Protein AF-A0A7J4HW32-F1 (afdb_monomer_lite)

Sequence (177 aa):
MDRKGGFILWFILLTVLVGITSFLYILEKDETLQMVLLVILIILGLFGSIVLWFEYMYAPSIIRRDLKVINKLLLKESPSSLQAQYLHIYDHYLKLSEKQKANFYGRIAKVREQLEEQMKAEKNLQELLNNASKGNLAVLQREYETASALLQKLPAKVKEMYAAPVAQLRDALEKGT

Foldseek 3Di:
DPPVVVVVVVVVVLVVVLVVLVVCLVVDPDPVVVVVSVVVNVVSVVVVVVVVVCLAVCLLVVLVVLLVVLVVCLQADALVVCPVSLVVSVVSLVSHPPVSNVVCVVSSVVSVVSSVLQVVLLVLLVVLLVCLVPDALVSLVVSLVSNVVSLVSHHPVSVVVCVVSSVVSVVCNVVND

Secondary structure (DSSP, 8-state):
--HHHHHHHHHHHHHHHHHHHHHHHHH---HHHHHHHHHHHHHHHHHHHHHHHHHHHHHHHHHHHHHHHHHHHTTTS-HHHHHHHHHHHHHHHHTS-HHHHHHHHHHHHHHHHHHHHHHHHHHHHHHHHHHGGGS-HHHHHHHHHHHHHHHHHS-HHHHHHHHHHHHHHHHHHHHT-

pLDDT: mean 89.59, std 8.6, range [42.0, 96.56]

Radius of gyration: 28.17 Å; chains: 1; bounding box: 61×24×83 Å

Structure (mmCIF, N/CA/C/O backbone):
data_AF-A0A7J4HW32-F1
#
_entry.id   AF-A0A7J4HW32-F1
#
loop_
_atom_site.group_PDB
_atom_site.id
_atom_site.type_symbol
_atom_site.label_atom_id
_atom_site.label_alt_id
_atom_site.label_comp_id
_atom_site.label_asym_id
_atom_site.label_entity_id
_atom_site.label_seq_id
_atom_site.pdbx_PDB_ins_code
_atom_site.Cartn_x
_atom_site.Cartn_y
_atom_site.Cartn_z
_atom_site.occupancy
_atom_site.B_iso_or_equiv
_atom_site.auth_seq_id
_atom_site.auth_comp_id
_atom_site.auth_asym_id
_atom_site.auth_atom_id
_atom_site.pdbx_PDB_model_num
ATOM 1 N N . MET A 1 1 ? 15.151 -13.893 -3.773 1.00 42.00 1 MET A N 1
ATOM 2 C CA . MET A 1 1 ? 15.964 -12.978 -4.603 1.00 42.00 1 MET A CA 1
ATOM 3 C C . MET A 1 1 ? 15.106 -11.787 -4.966 1.00 42.00 1 MET A C 1
ATOM 5 O O . MET A 1 1 ? 14.121 -11.962 -5.676 1.00 42.00 1 MET A O 1
ATOM 9 N N . ASP A 1 2 ? 15.432 -10.609 -4.441 1.00 47.03 2 ASP A N 1
ATOM 10 C CA . ASP A 1 2 ? 14.740 -9.377 -4.809 1.00 47.03 2 ASP A CA 1
ATOM 11 C C . ASP A 1 2 ? 14.871 -9.143 -6.313 1.00 47.03 2 ASP A C 1
ATOM 13 O O . ASP A 1 2 ? 15.964 -8.895 -6.827 1.00 47.03 2 ASP A O 1
ATOM 17 N N . ARG A 1 3 ? 13.744 -9.211 -7.034 1.00 56.34 3 ARG A N 1
ATOM 18 C CA . ARG A 1 3 ? 13.690 -8.966 -8.487 1.00 56.34 3 ARG A CA 1
ATOM 19 C C . ARG A 1 3 ? 14.309 -7.614 -8.873 1.00 56.34 3 ARG A C 1
ATOM 21 O O . ARG A 1 3 ? 14.833 -7.485 -9.973 1.00 56.34 3 ARG A O 1
ATOM 28 N N . LYS A 1 4 ? 14.307 -6.641 -7.951 1.00 57.97 4 LYS A N 1
ATOM 29 C CA . LYS A 1 4 ? 14.926 -5.316 -8.120 1.00 57.97 4 LYS A CA 1
ATOM 30 C C . LYS A 1 4 ? 16.451 -5.393 -8.282 1.00 57.97 4 LYS A C 1
ATOM 32 O O . LYS A 1 4 ? 16.990 -4.745 -9.172 1.00 57.97 4 LYS A O 1
ATOM 37 N N . GLY A 1 5 ? 17.134 -6.209 -7.473 1.00 67.44 5 GLY A N 1
ATOM 38 C CA . GLY A 1 5 ? 18.590 -6.375 -7.564 1.00 67.44 5 GLY A CA 1
ATOM 39 C C . GLY A 1 5 ? 19.010 -7.045 -8.871 1.00 67.44 5 GLY A C 1
ATOM 40 O O . GLY A 1 5 ? 19.965 -6.613 -9.507 1.00 67.44 5 GLY A O 1
ATOM 41 N N . GLY A 1 6 ? 18.236 -8.038 -9.322 1.00 80.31 6 GLY A N 1
ATOM 42 C CA . GLY A 1 6 ? 18.486 -8.727 -10.590 1.00 80.31 6 GLY A CA 1
ATOM 43 C C . GLY A 1 6 ? 18.365 -7.815 -11.814 1.00 80.31 6 GLY A C 1
ATOM 44 O O . GLY A 1 6 ? 19.219 -7.870 -12.693 1.00 80.31 6 GLY A O 1
ATOM 45 N N . PHE A 1 7 ? 17.351 -6.944 -11.857 1.00 77.44 7 PHE A N 1
ATOM 46 C CA . PHE A 1 7 ? 17.150 -6.024 -12.982 1.00 77.44 7 PHE A CA 1
ATOM 47 C C . PHE A 1 7 ? 18.266 -4.980 -13.097 1.00 77.44 7 PHE A C 1
ATOM 49 O O . PHE A 1 7 ? 18.787 -4.759 -14.186 1.00 77.44 7 PHE A O 1
ATOM 56 N N . ILE A 1 8 ? 18.666 -4.363 -11.979 1.00 79.38 8 ILE A N 1
ATOM 57 C CA . ILE A 1 8 ? 19.740 -3.356 -11.969 1.00 79.38 8 ILE A CA 1
ATOM 58 C C . ILE A 1 8 ? 21.054 -3.980 -12.446 1.00 79.38 8 ILE A C 1
ATOM 60 O O . ILE A 1 8 ? 21.739 -3.412 -13.291 1.00 79.38 8 ILE A O 1
ATOM 64 N N . LEU A 1 9 ? 21.381 -5.173 -11.947 1.00 86.06 9 LEU A N 1
ATOM 65 C CA . LEU A 1 9 ? 22.598 -5.889 -12.322 1.00 86.06 9 LEU A CA 1
ATOM 66 C C . LEU A 1 9 ? 22.578 -6.269 -13.811 1.00 86.06 9 LEU A C 1
ATOM 68 O O . LEU A 1 9 ? 23.571 -6.079 -14.510 1.00 86.06 9 LEU A O 1
ATOM 72 N N . TRP A 1 10 ? 21.424 -6.708 -14.322 1.00 87.31 10 TRP A N 1
ATOM 73 C CA . TRP A 1 10 ? 21.229 -6.977 -15.747 1.00 87.31 10 TRP A CA 1
ATOM 74 C C . TRP A 1 10 ? 21.379 -5.716 -16.612 1.00 87.31 10 TRP A C 1
ATOM 76 O O . TRP A 1 10 ? 22.050 -5.756 -17.640 1.00 87.31 10 TRP A O 1
ATOM 86 N N . PHE A 1 11 ? 20.822 -4.580 -16.183 1.00 85.88 11 PHE A N 1
ATOM 87 C CA . PHE A 1 11 ? 20.934 -3.307 -16.899 1.00 85.88 11 PHE A CA 1
ATOM 88 C C . PHE A 1 11 ? 22.379 -2.788 -16.941 1.00 85.88 11 PHE A C 1
ATOM 90 O O . PHE A 1 11 ? 22.844 -2.318 -17.982 1.00 85.88 11 PHE A O 1
ATOM 97 N N . ILE A 1 12 ? 23.117 -2.918 -15.832 1.00 90.88 12 ILE A N 1
ATOM 98 C CA . ILE A 1 12 ? 24.548 -2.591 -15.771 1.00 90.88 12 ILE A CA 1
ATOM 99 C C . ILE A 1 12 ? 25.327 -3.479 -16.745 1.00 90.88 12 ILE A C 1
ATOM 101 O O . ILE A 1 12 ? 26.101 -2.962 -17.547 1.00 90.88 12 ILE A O 1
ATOM 105 N N . LEU A 1 13 ? 25.086 -4.794 -16.726 1.00 91.94 13 LEU A N 1
ATOM 106 C CA . LEU A 1 13 ? 25.725 -5.735 -17.648 1.00 91.94 13 LEU A CA 1
ATOM 107 C C . LEU A 1 13 ? 25.434 -5.391 -19.112 1.00 91.94 13 LEU A C 1
ATOM 109 O O . LEU A 1 13 ? 26.363 -5.359 -19.913 1.00 91.94 13 LEU A O 1
ATOM 113 N N . LEU A 1 14 ? 24.181 -5.079 -19.454 1.00 92.00 14 LEU A N 1
ATOM 114 C CA . LEU A 1 14 ? 23.794 -4.661 -20.803 1.00 92.00 14 LEU A CA 1
ATOM 115 C C . LEU A 1 14 ? 24.545 -3.390 -21.229 1.00 92.00 14 LEU A C 1
ATOM 117 O O . LEU A 1 14 ? 25.077 -3.329 -22.333 1.00 92.00 14 LEU A O 1
ATOM 121 N N . THR A 1 15 ? 24.623 -2.393 -20.346 1.00 91.50 15 THR A N 1
ATOM 122 C CA . THR A 1 15 ? 25.298 -1.116 -20.626 1.00 91.50 15 THR A CA 1
ATOM 123 C C . THR A 1 15 ? 26.798 -1.316 -20.848 1.00 91.50 15 THR A C 1
ATOM 125 O O . THR A 1 15 ? 27.361 -0.778 -21.800 1.00 91.50 15 THR A O 1
ATOM 128 N N . VAL A 1 16 ? 27.443 -2.133 -20.009 1.00 95.25 16 VAL A N 1
ATOM 129 C CA . VAL A 1 16 ? 28.860 -2.497 -20.162 1.00 95.25 16 VAL A CA 1
ATOM 130 C C . VAL A 1 16 ? 29.084 -3.248 -21.471 1.00 95.25 16 VAL A C 1
ATOM 132 O O . VAL A 1 16 ? 30.014 -2.923 -22.203 1.00 95.25 16 VAL A O 1
ATOM 135 N N . LEU A 1 17 ? 28.214 -4.205 -21.798 1.00 93.81 17 LEU A N 1
ATOM 136 C CA . LEU A 1 17 ? 28.300 -4.979 -23.032 1.00 93.81 17 LEU A CA 1
ATOM 137 C C . LEU A 1 17 ? 28.210 -4.067 -24.263 1.00 93.81 17 LEU A C 1
ATOM 139 O O . LEU A 1 17 ? 29.075 -4.147 -25.128 1.00 93.81 17 LEU A O 1
ATOM 143 N N . VAL A 1 18 ? 27.230 -3.154 -24.294 1.00 93.75 18 VAL A N 1
ATOM 144 C CA . VAL A 1 18 ? 27.069 -2.153 -25.364 1.00 93.75 18 VAL A CA 1
ATOM 145 C C . VAL A 1 18 ? 28.308 -1.265 -25.479 1.00 93.75 18 VAL A C 1
ATOM 147 O O . VAL A 1 18 ? 28.772 -1.006 -26.594 1.00 93.75 18 VAL A O 1
ATOM 150 N N . GLY A 1 19 ? 28.876 -0.837 -24.347 1.00 94.19 19 GLY A N 1
ATOM 151 C CA . GLY A 1 19 ? 30.106 -0.048 -24.295 1.00 94.19 19 GLY A CA 1
ATOM 152 C C . GLY A 1 19 ? 31.304 -0.787 -24.892 1.00 94.19 19 GLY A C 1
ATOM 153 O O . GLY A 1 19 ? 31.998 -0.234 -25.742 1.00 94.19 19 GLY A O 1
ATOM 154 N N . I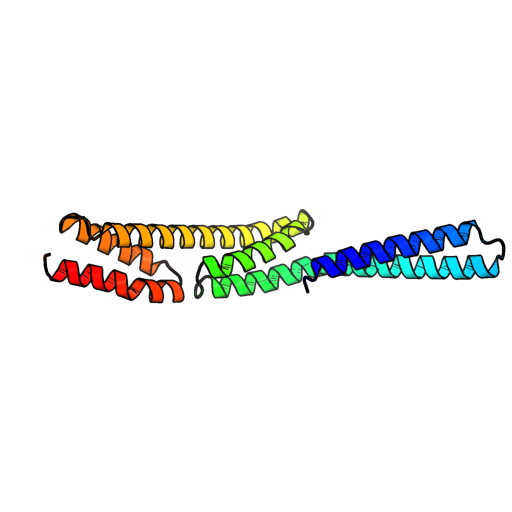LE A 1 20 ? 31.503 -2.055 -24.517 1.00 95.19 20 ILE A N 1
ATOM 155 C CA . ILE A 1 20 ? 32.574 -2.905 -25.055 1.00 95.19 20 ILE A CA 1
ATOM 156 C C . ILE A 1 20 ? 32.390 -3.108 -26.560 1.00 95.19 20 ILE A C 1
ATOM 158 O O . ILE A 1 20 ? 33.331 -2.894 -27.318 1.00 95.19 20 ILE A O 1
ATOM 162 N N . THR A 1 21 ? 31.186 -3.463 -27.018 1.00 92.62 21 THR A N 1
ATOM 163 C CA . THR A 1 21 ? 30.927 -3.663 -28.453 1.00 92.62 21 THR A CA 1
ATOM 164 C C . THR A 1 21 ? 31.113 -2.382 -29.261 1.00 92.62 21 THR A C 1
ATOM 166 O O . THR A 1 21 ? 31.678 -2.433 -30.348 1.00 92.62 21 THR A O 1
ATOM 169 N N . SER A 1 22 ? 30.710 -1.228 -28.719 1.00 92.50 22 SER A N 1
ATOM 170 C CA . SER A 1 22 ? 30.928 0.076 -29.363 1.00 92.50 22 SER A CA 1
ATOM 171 C C . SER A 1 22 ? 32.414 0.428 -29.438 1.00 92.50 22 SER A C 1
ATOM 173 O O . SER A 1 22 ? 32.880 0.933 -30.453 1.00 92.50 22 SER A O 1
ATOM 175 N N . PHE A 1 23 ? 33.175 0.137 -28.381 1.00 95.38 23 PHE A N 1
ATOM 176 C CA . PHE A 1 23 ? 34.616 0.370 -28.354 1.00 95.38 23 PHE A CA 1
ATOM 177 C C . PHE A 1 23 ? 35.359 -0.520 -29.358 1.00 95.38 23 PHE A C 1
ATOM 179 O O . PHE A 1 23 ? 36.183 -0.023 -30.123 1.00 95.38 23 PHE A O 1
ATOM 186 N N . LEU A 1 24 ? 35.021 -1.813 -29.407 1.00 94.25 24 LEU A N 1
ATOM 187 C CA . LEU A 1 24 ? 35.574 -2.746 -30.391 1.00 94.25 24 LEU A CA 1
ATOM 188 C C . LEU A 1 24 ? 35.242 -2.317 -31.822 1.00 94.25 24 LEU A C 1
ATOM 190 O O . LEU A 1 24 ? 36.118 -2.348 -32.676 1.00 94.25 24 LEU A O 1
ATOM 194 N N . TYR A 1 25 ? 34.019 -1.839 -32.066 1.00 93.88 25 TYR A N 1
ATOM 195 C CA . TYR A 1 25 ? 33.602 -1.339 -33.378 1.00 93.88 25 TYR A CA 1
ATOM 196 C C . TYR A 1 25 ? 34.475 -0.175 -33.875 1.00 93.88 25 TYR A C 1
ATOM 198 O O . TYR A 1 25 ? 34.771 -0.097 -35.061 1.00 93.88 25 TYR A O 1
ATOM 206 N N . ILE A 1 26 ? 34.914 0.712 -32.975 1.00 93.94 26 ILE A N 1
ATOM 207 C CA . ILE A 1 26 ? 35.766 1.863 -33.320 1.00 93.94 26 ILE A CA 1
ATOM 208 C C . ILE A 1 26 ? 37.217 1.442 -33.603 1.00 93.94 26 ILE A C 1
ATOM 210 O O . ILE A 1 26 ? 37.884 2.063 -34.430 1.00 93.94 26 ILE A O 1
ATOM 214 N N . LEU A 1 27 ? 37.726 0.428 -32.897 1.00 94.81 27 LEU A N 1
ATOM 215 C CA . LEU A 1 27 ? 39.109 -0.037 -33.053 1.00 94.81 27 LEU A CA 1
ATOM 216 C C . LEU A 1 27 ? 39.308 -0.945 -34.267 1.00 94.81 27 LEU A C 1
ATOM 218 O O . LEU A 1 27 ? 40.406 -0.980 -34.829 1.00 94.81 27 LEU A O 1
ATOM 222 N N . GLU A 1 28 ? 38.275 -1.693 -34.637 1.00 93.56 28 GLU A N 1
ATOM 223 C CA . GLU A 1 28 ? 38.353 -2.688 -35.694 1.00 93.56 28 GLU A CA 1
ATOM 224 C C . GLU A 1 28 ? 38.454 -2.028 -37.072 1.00 93.56 28 GLU A C 1
ATOM 226 O O . GLU A 1 28 ? 37.752 -1.058 -37.356 1.00 93.56 28 GLU A O 1
ATOM 231 N N . LYS A 1 29 ? 39.335 -2.546 -37.934 1.00 91.56 29 LYS A N 1
ATOM 232 C CA . LYS A 1 29 ? 39.541 -2.019 -39.298 1.00 91.56 29 LYS A CA 1
ATOM 233 C C . LYS A 1 29 ? 38.974 -2.932 -40.379 1.00 91.56 29 LYS A C 1
ATOM 235 O O . LYS A 1 29 ? 38.819 -2.485 -41.511 1.00 91.56 29 LYS A O 1
ATOM 240 N N . ASP A 1 30 ? 38.688 -4.187 -40.043 1.00 95.81 30 ASP A N 1
ATOM 241 C CA . ASP A 1 30 ? 38.031 -5.122 -40.951 1.00 95.81 30 ASP A CA 1
ATOM 242 C C . ASP A 1 30 ? 36.542 -4.765 -41.100 1.00 95.81 30 ASP A C 1
ATOM 244 O O . ASP A 1 30 ? 35.773 -4.798 -40.133 1.00 95.81 30 ASP A O 1
ATOM 248 N N . GLU A 1 31 ? 36.129 -4.441 -42.327 1.00 93.69 31 GLU A N 1
ATOM 249 C CA . GLU A 1 31 ? 34.747 -4.078 -42.669 1.00 93.69 31 GLU A CA 1
ATOM 250 C C . GLU A 1 31 ? 33.743 -5.194 -42.329 1.00 93.69 31 GLU A C 1
ATOM 252 O O . GLU A 1 31 ? 32.612 -4.925 -41.914 1.00 93.69 31 GLU A O 1
ATOM 257 N N . THR A 1 32 ? 34.157 -6.459 -42.444 1.00 94.19 32 THR A N 1
ATOM 258 C CA . THR A 1 32 ? 33.314 -7.624 -42.144 1.00 94.19 32 THR A CA 1
ATOM 259 C C . THR A 1 32 ? 33.022 -7.701 -40.649 1.00 94.19 32 THR A C 1
ATOM 261 O O . THR A 1 32 ? 31.873 -7.887 -40.241 1.00 94.19 32 THR A O 1
ATOM 264 N N . LEU A 1 33 ? 34.051 -7.519 -39.814 1.00 92.12 33 LEU A N 1
ATOM 265 C CA . LEU A 1 33 ? 33.904 -7.531 -38.358 1.00 92.12 33 LEU A CA 1
ATOM 266 C C . LEU A 1 33 ? 33.118 -6.315 -37.859 1.00 92.12 33 LEU A C 1
ATOM 268 O O . LEU A 1 33 ? 32.265 -6.466 -36.982 1.00 92.12 33 LEU A O 1
ATOM 272 N N . GLN A 1 34 ? 33.325 -5.136 -38.453 1.00 93.81 34 GLN A N 1
ATOM 273 C CA . GLN A 1 34 ? 32.510 -3.954 -38.161 1.00 93.81 34 GLN A CA 1
ATOM 274 C C . GLN A 1 34 ? 31.023 -4.208 -38.440 1.00 93.81 34 GLN A C 1
ATOM 276 O O . GLN A 1 34 ? 30.179 -3.881 -37.601 1.00 93.81 34 GLN A O 1
ATOM 281 N N . MET A 1 35 ? 30.686 -4.840 -39.570 1.00 94.81 35 MET A N 1
ATOM 282 C CA . MET A 1 35 ? 29.296 -5.165 -39.904 1.00 94.81 35 MET A CA 1
ATOM 283 C C . MET A 1 35 ? 28.674 -6.127 -38.881 1.00 94.81 35 MET A C 1
ATOM 285 O O . MET A 1 35 ? 27.546 -5.907 -38.435 1.00 94.81 35 MET A O 1
ATOM 289 N N . VAL A 1 36 ? 29.411 -7.155 -38.448 1.00 95.00 36 VAL A N 1
ATOM 290 C CA . VAL A 1 36 ? 28.947 -8.087 -37.404 1.00 95.00 36 VAL A CA 1
ATOM 291 C C . VAL A 1 36 ? 28.709 -7.360 -36.077 1.00 95.00 36 VAL A C 1
ATOM 293 O O . VAL A 1 36 ? 27.659 -7.539 -35.456 1.00 95.00 36 VAL A O 1
ATOM 296 N N . LEU A 1 37 ? 29.640 -6.503 -35.650 1.00 93.75 37 LEU A N 1
ATOM 297 C CA . LEU A 1 37 ? 29.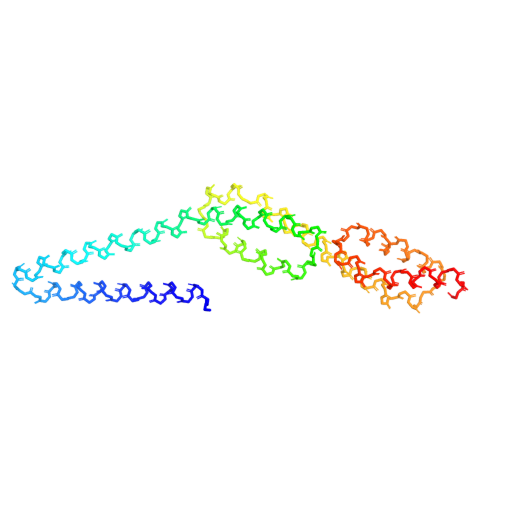512 -5.721 -34.416 1.00 93.75 37 LEU A CA 1
ATOM 298 C C . LEU A 1 37 ? 28.324 -4.751 -34.465 1.00 93.75 37 LEU A C 1
ATOM 300 O O . LEU A 1 37 ? 27.605 -4.614 -33.473 1.00 93.75 37 LEU A O 1
ATOM 304 N N . LEU A 1 38 ? 28.065 -4.134 -35.620 1.00 94.06 38 LEU A N 1
ATOM 305 C CA . LEU A 1 38 ? 26.897 -3.280 -35.832 1.00 94.06 38 LEU A CA 1
ATOM 306 C C . LEU A 1 38 ? 25.590 -4.067 -35.660 1.00 94.06 38 LEU A C 1
ATOM 308 O O . LEU A 1 38 ? 24.681 -3.613 -34.966 1.00 94.06 38 LEU A O 1
ATOM 312 N N . VAL A 1 39 ? 25.499 -5.265 -36.247 1.00 96.06 39 VAL A N 1
ATOM 313 C CA . VAL A 1 39 ? 24.324 -6.139 -36.097 1.00 96.06 39 VAL A CA 1
ATOM 314 C C . VAL A 1 39 ? 24.114 -6.520 -34.630 1.00 96.06 39 VAL A C 1
ATOM 316 O O . VAL A 1 39 ? 22.986 -6.456 -34.139 1.00 96.06 39 VAL A O 1
ATOM 319 N N . ILE A 1 40 ? 25.185 -6.847 -33.900 1.00 93.88 40 ILE A N 1
ATOM 320 C CA . ILE A 1 40 ? 25.116 -7.137 -32.460 1.00 93.88 40 ILE A CA 1
ATOM 321 C C . ILE A 1 40 ? 24.589 -5.923 -31.684 1.00 93.88 40 ILE A C 1
ATOM 323 O O . ILE A 1 40 ? 23.686 -6.076 -30.862 1.00 93.88 40 ILE A O 1
ATOM 327 N N . LEU A 1 41 ? 25.089 -4.717 -31.965 1.00 93.56 41 LEU A N 1
ATOM 328 C CA . LEU A 1 41 ? 24.615 -3.482 -31.330 1.00 93.56 41 LEU A CA 1
ATOM 329 C C . LEU A 1 41 ? 23.127 -3.228 -31.593 1.00 93.56 41 LEU A C 1
ATOM 331 O O . LEU A 1 41 ? 22.395 -2.880 -30.665 1.00 93.56 41 LEU A O 1
ATOM 335 N N . ILE A 1 42 ? 22.659 -3.448 -32.825 1.00 95.19 42 ILE A N 1
ATOM 336 C CA . ILE A 1 42 ? 21.238 -3.323 -33.178 1.00 95.19 42 ILE A CA 1
ATOM 337 C C . ILE A 1 42 ? 20.400 -4.318 -32.370 1.00 95.19 42 ILE A C 1
ATOM 339 O O . ILE A 1 42 ? 19.392 -3.932 -31.777 1.00 95.19 42 ILE A O 1
ATOM 343 N N . ILE A 1 43 ? 20.825 -5.583 -32.297 1.00 94.94 43 ILE A N 1
ATOM 344 C CA . ILE A 1 43 ? 20.122 -6.617 -31.527 1.00 94.94 43 ILE A CA 1
ATOM 345 C C . ILE A 1 43 ? 20.068 -6.242 -30.041 1.00 94.94 43 ILE A C 1
ATOM 347 O O . ILE A 1 43 ? 19.002 -6.330 -29.430 1.00 94.94 43 ILE A O 1
ATOM 351 N N . LEU A 1 44 ? 21.178 -5.777 -29.462 1.00 93.12 44 LEU A N 1
ATOM 352 C CA . LEU A 1 44 ? 21.230 -5.336 -28.065 1.00 93.12 44 LEU A CA 1
ATOM 353 C C . LEU A 1 44 ? 20.320 -4.133 -27.802 1.00 93.12 44 LEU A C 1
ATOM 355 O O . LEU A 1 44 ? 19.604 -4.117 -26.799 1.00 93.12 44 LEU A O 1
ATOM 359 N N . GLY A 1 45 ? 20.297 -3.159 -28.714 1.00 92.31 45 GLY A N 1
ATOM 360 C CA . GLY A 1 45 ? 19.420 -1.993 -28.626 1.00 92.31 45 GLY A CA 1
ATOM 361 C C . GLY A 1 45 ? 17.938 -2.370 -28.696 1.00 92.31 45 GLY A C 1
ATOM 362 O O . GLY A 1 45 ? 17.137 -1.898 -27.882 1.00 92.31 45 GLY A O 1
ATOM 363 N N . LEU A 1 46 ? 17.573 -3.272 -29.613 1.00 93.69 46 LEU A N 1
ATOM 364 C CA . LEU A 1 46 ? 16.211 -3.801 -29.723 1.00 93.69 46 LEU A CA 1
ATOM 365 C C . LEU A 1 46 ? 15.812 -4.569 -28.460 1.00 93.69 46 LEU A C 1
ATOM 367 O O . LEU A 1 46 ? 14.740 -4.325 -27.907 1.00 93.69 46 LEU A O 1
ATOM 371 N N . PHE A 1 47 ? 16.685 -5.446 -27.963 1.00 91.31 47 PHE A N 1
ATOM 372 C CA . PHE A 1 47 ? 16.416 -6.231 -26.762 1.00 91.31 47 PHE A CA 1
ATOM 373 C C . PHE A 1 47 ? 16.236 -5.343 -25.524 1.00 91.31 47 PHE A C 1
ATOM 375 O O . PHE A 1 47 ? 15.255 -5.492 -24.794 1.00 91.31 47 PHE A O 1
ATOM 382 N N . GLY A 1 48 ? 17.127 -4.368 -25.319 1.00 88.81 48 GLY A N 1
ATOM 383 C CA . GLY A 1 48 ? 17.014 -3.397 -24.229 1.00 88.81 48 GLY A CA 1
ATOM 384 C C . GLY A 1 48 ? 15.716 -2.589 -24.298 1.00 88.81 48 GLY A C 1
ATOM 385 O O . GLY A 1 48 ? 15.024 -2.437 -23.291 1.00 88.81 48 GLY A O 1
ATOM 386 N N . SER A 1 49 ? 15.332 -2.146 -25.498 1.00 87.69 49 SER A N 1
ATOM 387 C CA . SER A 1 49 ? 14.089 -1.398 -25.721 1.00 87.69 49 SER A CA 1
ATOM 388 C C . SER A 1 49 ? 12.846 -2.230 -25.400 1.00 87.69 49 SER A C 1
ATOM 390 O O . SER A 1 49 ? 11.926 -1.733 -24.752 1.00 87.69 49 SER A O 1
ATOM 392 N N . ILE A 1 50 ? 12.828 -3.506 -25.800 1.00 88.81 50 ILE A N 1
ATOM 393 C CA . ILE A 1 50 ? 11.732 -4.433 -25.496 1.00 88.81 50 ILE A CA 1
ATOM 394 C C . ILE A 1 50 ? 11.600 -4.616 -23.983 1.00 88.81 50 ILE A C 1
ATOM 396 O O . ILE A 1 50 ? 10.507 -4.456 -23.446 1.00 88.81 50 ILE A O 1
ATOM 400 N N . VAL A 1 51 ? 12.698 -4.898 -23.279 1.00 85.44 51 VAL A N 1
ATOM 401 C CA . VAL A 1 51 ? 12.674 -5.100 -21.821 1.00 85.44 51 VAL A CA 1
ATOM 402 C C . VAL A 1 51 ? 12.149 -3.858 -21.095 1.00 85.44 51 VAL A C 1
ATOM 404 O O . VAL A 1 51 ? 11.251 -3.973 -20.259 1.00 85.44 51 VAL A O 1
ATOM 407 N N . LEU A 1 52 ? 12.636 -2.667 -21.456 1.00 82.38 52 LEU A N 1
ATOM 408 C CA . LEU A 1 52 ? 12.151 -1.404 -20.888 1.00 82.38 52 LEU A CA 1
ATOM 409 C C . LEU A 1 52 ? 10.664 -1.172 -21.185 1.00 82.38 52 LEU A C 1
ATOM 411 O O . LEU A 1 52 ? 9.914 -0.728 -20.312 1.00 82.38 52 LEU A O 1
ATOM 415 N N . TRP A 1 53 ? 10.218 -1.507 -22.395 1.00 81.00 53 TRP A N 1
ATOM 416 C CA . TRP A 1 53 ? 8.815 -1.400 -22.780 1.00 81.00 53 TRP A CA 1
ATOM 417 C C . TRP A 1 53 ? 7.921 -2.343 -21.968 1.00 81.00 53 TRP A C 1
ATOM 419 O O . TRP A 1 53 ? 6.876 -1.913 -21.479 1.00 81.00 53 TRP A O 1
ATOM 429 N N . PHE A 1 54 ? 8.341 -3.595 -21.758 1.00 78.06 54 PHE A N 1
ATOM 430 C CA . PHE A 1 54 ? 7.631 -4.562 -20.915 1.00 78.06 54 PHE A CA 1
ATOM 431 C C . PHE A 1 54 ? 7.526 -4.077 -19.461 1.00 78.06 54 PHE A C 1
ATOM 433 O O . PHE A 1 54 ? 6.437 -4.094 -18.887 1.00 78.06 54 PHE A O 1
ATOM 440 N N . GLU A 1 55 ? 8.619 -3.587 -18.874 1.00 73.25 55 GLU A N 1
ATOM 441 C CA . GLU A 1 55 ? 8.624 -3.044 -17.507 1.00 73.25 55 GLU A CA 1
ATOM 442 C C . GLU A 1 55 ? 7.590 -1.908 -17.360 1.00 73.25 55 GLU A C 1
ATOM 444 O O . GLU A 1 55 ? 6.815 -1.861 -16.399 1.00 73.25 55 GLU A O 1
ATOM 449 N N . TYR A 1 56 ? 7.518 -1.028 -18.362 1.00 70.88 56 TYR A N 1
ATOM 450 C CA . TYR A 1 56 ? 6.633 0.132 -18.360 1.00 70.88 56 TYR A CA 1
ATOM 451 C C . TYR A 1 56 ? 5.158 -0.214 -18.635 1.00 70.88 56 TYR A C 1
ATOM 453 O O . TYR A 1 56 ? 4.252 0.290 -17.965 1.00 70.88 56 TYR A O 1
ATOM 461 N N . MET A 1 57 ? 4.891 -1.099 -19.601 1.00 74.25 57 MET A N 1
ATOM 462 C CA . MET A 1 57 ? 3.529 -1.493 -19.991 1.00 74.25 57 MET A CA 1
ATOM 463 C C . MET A 1 57 ? 2.840 -2.379 -18.954 1.00 74.25 57 MET A C 1
ATOM 465 O O . MET A 1 57 ? 1.618 -2.304 -18.803 1.00 74.25 57 MET A O 1
ATOM 469 N N . TYR A 1 58 ? 3.582 -3.222 -18.230 1.00 76.75 58 TYR A N 1
ATOM 470 C CA . TYR A 1 58 ? 2.971 -4.171 -17.297 1.00 76.75 58 TYR A CA 1
ATOM 471 C C . TYR A 1 58 ? 2.650 -3.561 -15.927 1.00 76.75 58 TYR A C 1
ATOM 473 O O . TYR A 1 58 ? 1.731 -4.054 -15.260 1.00 76.75 58 TYR A O 1
ATOM 481 N N . ALA A 1 59 ? 3.305 -2.467 -15.522 1.00 76.38 59 ALA A N 1
ATOM 482 C CA . ALA A 1 59 ? 3.092 -1.826 -14.220 1.00 76.38 59 ALA A CA 1
ATOM 483 C C . ALA A 1 59 ? 1.607 -1.499 -13.898 1.00 76.38 59 ALA A C 1
ATOM 485 O O . ALA A 1 59 ? 1.145 -1.863 -12.812 1.00 76.38 59 ALA A O 1
ATOM 486 N N . PRO A 1 60 ? 0.792 -0.932 -14.815 1.00 84.19 60 PRO A N 1
ATOM 487 C CA . PRO A 1 60 ? -0.638 -0.708 -14.576 1.00 84.19 60 PRO A CA 1
ATOM 488 C C . PRO A 1 60 ? -1.437 -1.986 -14.282 1.00 84.19 60 PRO A C 1
ATOM 490 O O . PRO A 1 60 ? -2.356 -1.968 -13.461 1.00 84.19 60 PRO A O 1
ATOM 493 N N . SER A 1 61 ? -1.123 -3.099 -14.955 1.00 86.75 61 SER A N 1
ATOM 494 C CA . SER A 1 61 ? -1.829 -4.375 -14.757 1.00 86.75 61 SER A CA 1
ATOM 495 C C . SER A 1 61 ? -1.534 -4.980 -13.384 1.00 86.75 61 SER A C 1
ATOM 497 O O . SER A 1 61 ? -2.456 -5.439 -12.704 1.00 86.75 61 SER A O 1
ATOM 499 N N . ILE A 1 62 ? -0.275 -4.890 -12.945 1.00 87.81 62 ILE A N 1
ATOM 500 C CA . ILE A 1 62 ? 0.178 -5.344 -11.629 1.00 87.81 62 ILE A CA 1
ATOM 501 C C . ILE A 1 62 ? -0.546 -4.552 -10.540 1.00 87.81 62 ILE A C 1
ATOM 503 O O . ILE A 1 62 ? -1.178 -5.152 -9.674 1.00 87.81 62 ILE A O 1
ATOM 507 N N . ILE A 1 63 ? -0.581 -3.220 -10.650 1.00 92.25 63 ILE A N 1
ATOM 508 C CA . ILE A 1 63 ? -1.290 -2.355 -9.695 1.00 92.25 63 ILE A CA 1
ATOM 509 C C . ILE A 1 63 ? -2.780 -2.700 -9.635 1.00 92.25 63 ILE A C 1
ATOM 511 O O . ILE A 1 63 ? -3.340 -2.786 -8.547 1.00 92.25 63 ILE A O 1
ATOM 515 N N . ARG A 1 64 ? -3.450 -2.941 -10.773 1.00 93.12 64 ARG A N 1
ATOM 516 C CA . ARG A 1 64 ? -4.870 -3.349 -10.772 1.00 93.12 64 ARG A CA 1
ATOM 517 C C . ARG A 1 64 ? -5.091 -4.657 -10.021 1.00 93.12 64 ARG A C 1
ATOM 519 O O . ARG A 1 64 ? -6.048 -4.759 -9.252 1.00 93.12 64 ARG A O 1
ATOM 526 N N . ARG A 1 65 ? -4.240 -5.653 -10.269 1.00 93.88 65 ARG A N 1
ATOM 527 C CA . ARG A 1 65 ? -4.317 -6.959 -9.610 1.00 93.88 65 ARG A CA 1
ATOM 528 C C . ARG A 1 65 ? -4.088 -6.811 -8.110 1.00 93.88 65 ARG A C 1
ATOM 530 O O . ARG A 1 65 ? -4.915 -7.271 -7.329 1.00 93.88 65 ARG A O 1
ATOM 537 N N . ASP A 1 66 ? -3.021 -6.129 -7.724 1.00 94.12 66 ASP A N 1
ATOM 538 C CA . ASP A 1 66 ? -2.618 -5.995 -6.329 1.00 94.12 66 ASP A CA 1
ATOM 539 C C . ASP A 1 66 ? -3.618 -5.120 -5.548 1.00 94.12 66 ASP A C 1
ATOM 541 O O . ASP A 1 66 ? -4.016 -5.486 -4.444 1.00 94.12 66 ASP A O 1
ATOM 545 N N . LEU A 1 67 ? -4.163 -4.057 -6.159 1.00 95.31 67 LEU A N 1
ATOM 546 C CA . LEU A 1 67 ? -5.279 -3.289 -5.590 1.00 95.31 67 LEU A CA 1
ATOM 547 C C . LEU A 1 67 ? -6.528 -4.153 -5.379 1.00 95.31 67 LEU A C 1
ATOM 549 O O . LEU A 1 67 ? -7.237 -3.987 -4.390 1.00 95.31 67 LEU A O 1
ATOM 553 N N . LYS A 1 68 ? -6.839 -5.077 -6.293 1.00 95.56 68 LYS A N 1
ATOM 554 C CA . LYS A 1 68 ? -7.980 -5.990 -6.121 1.00 95.56 68 LYS A CA 1
ATOM 555 C C . LYS A 1 68 ? -7.750 -6.956 -4.957 1.00 95.56 68 LYS A C 1
ATOM 557 O O . LYS A 1 68 ? -8.705 -7.290 -4.260 1.00 95.56 68 LYS A O 1
ATOM 562 N N . VAL A 1 69 ? -6.513 -7.406 -4.760 1.00 95.38 69 VAL A N 1
ATOM 563 C CA . VAL A 1 69 ? -6.136 -8.288 -3.648 1.00 95.38 69 VAL A CA 1
ATOM 564 C C . VAL A 1 69 ? -6.215 -7.535 -2.322 1.00 95.38 69 VAL A C 1
ATOM 566 O O . VAL A 1 69 ? -6.963 -7.966 -1.449 1.00 95.38 69 VAL A O 1
ATOM 569 N N . ILE A 1 70 ? -5.551 -6.382 -2.193 1.00 95.56 70 ILE A N 1
ATOM 570 C CA . ILE A 1 70 ? -5.520 -5.637 -0.926 1.00 95.56 70 ILE A CA 1
ATOM 571 C C . ILE A 1 70 ? -6.923 -5.195 -0.494 1.00 95.56 70 ILE A C 1
ATOM 573 O O . ILE A 1 70 ? -7.274 -5.351 0.666 1.00 95.56 70 ILE A O 1
ATOM 577 N N . ASN A 1 71 ? -7.787 -4.778 -1.430 1.00 94.06 71 ASN A N 1
ATOM 578 C CA . ASN A 1 71 ? -9.172 -4.413 -1.108 1.00 94.06 71 ASN A CA 1
ATOM 579 C C . ASN A 1 71 ? -9.988 -5.579 -0.530 1.00 94.06 71 ASN A C 1
ATOM 581 O O . ASN A 1 71 ? -10.873 -5.361 0.290 1.00 94.06 71 ASN A O 1
ATOM 585 N N . LYS A 1 72 ? -9.701 -6.823 -0.936 1.00 94.38 72 LYS A N 1
ATOM 586 C CA . LYS A 1 72 ? -10.341 -8.007 -0.343 1.00 94.38 72 LYS A CA 1
ATOM 587 C C . LYS A 1 72 ? -9.782 -8.328 1.040 1.00 94.38 72 LYS A C 1
ATOM 589 O O . LYS A 1 72 ? -10.513 -8.855 1.876 1.00 94.38 72 LYS A O 1
ATOM 594 N N . LEU A 1 73 ? -8.496 -8.063 1.250 1.00 94.81 73 LEU A N 1
ATOM 595 C CA . LEU A 1 73 ? -7.811 -8.362 2.502 1.00 94.81 73 LEU A CA 1
ATOM 596 C C . LEU A 1 73 ? -8.042 -7.290 3.572 1.00 94.81 73 LEU A C 1
ATOM 598 O O . LEU A 1 73 ? -8.043 -7.640 4.744 1.00 94.81 73 LEU A O 1
ATOM 602 N N . LEU A 1 74 ? -8.347 -6.042 3.197 1.00 92.88 74 LEU A N 1
ATOM 603 C CA . LEU A 1 74 ? -8.631 -4.932 4.121 1.00 92.88 74 LEU A CA 1
ATOM 604 C C . LEU A 1 74 ? -9.721 -5.229 5.158 1.00 92.88 74 LEU A C 1
ATOM 606 O O . LEU A 1 74 ? -9.712 -4.649 6.235 1.00 92.88 74 LEU A O 1
ATOM 610 N N . LEU A 1 75 ? -10.674 -6.108 4.843 1.00 91.12 75 LEU A N 1
ATOM 611 C CA . LEU A 1 75 ? -11.752 -6.484 5.766 1.00 91.12 75 LEU A CA 1
ATOM 612 C C . LEU A 1 75 ? -11.406 -7.698 6.640 1.00 91.12 75 LEU A C 1
ATOM 614 O O . LEU A 1 75 ? -12.140 -8.022 7.574 1.00 91.12 75 LEU A O 1
ATOM 618 N N . LYS A 1 76 ? -10.319 -8.402 6.317 1.00 93.50 76 LYS A N 1
ATOM 619 C CA . LYS A 1 76 ? -9.982 -9.707 6.890 1.00 93.50 76 LYS A CA 1
ATOM 620 C C . LYS A 1 76 ? -8.710 -9.667 7.717 1.00 93.50 76 LYS A C 1
ATOM 622 O O . LYS A 1 76 ? -8.708 -10.189 8.822 1.00 93.50 76 LYS A O 1
ATOM 627 N N . GLU A 1 77 ? -7.658 -9.072 7.178 1.00 93.69 77 GLU A N 1
ATOM 628 C CA . GLU A 1 77 ? -6.306 -9.100 7.732 1.00 93.69 77 GLU A CA 1
ATOM 629 C C . GLU A 1 77 ? -6.010 -7.882 8.610 1.00 93.69 77 GLU A C 1
ATOM 631 O O . GLU A 1 77 ? -6.719 -6.878 8.560 1.00 93.69 77 GLU A O 1
ATOM 636 N N . SER A 1 78 ? -4.948 -7.966 9.418 1.00 92.19 78 SER A N 1
ATOM 637 C CA . SER A 1 78 ? -4.519 -6.842 10.254 1.00 92.19 78 SER A CA 1
ATOM 638 C C . SER A 1 78 ? -3.858 -5.736 9.417 1.00 92.19 78 SER A C 1
ATOM 640 O O . SER A 1 78 ? -3.145 -6.044 8.452 1.00 92.19 78 SER A O 1
ATOM 642 N N . PRO A 1 79 ? -3.993 -4.455 9.802 1.00 90.44 79 PRO A N 1
ATOM 643 C CA . PRO A 1 79 ? -3.371 -3.339 9.085 1.00 90.44 79 PRO A CA 1
ATOM 644 C C . PRO A 1 79 ? -1.849 -3.472 8.960 1.00 90.44 79 PRO A C 1
ATOM 646 O O . PRO A 1 79 ? -1.279 -3.194 7.904 1.00 90.44 79 PRO A O 1
ATOM 649 N N . SER A 1 80 ? -1.194 -3.977 10.010 1.00 89.56 80 SER A N 1
ATOM 650 C CA . SER A 1 80 ? 0.249 -4.240 10.043 1.00 89.56 80 SER A CA 1
ATOM 651 C C . SER A 1 80 ? 0.701 -5.221 8.957 1.00 89.56 80 SER A C 1
ATOM 653 O O . SER A 1 80 ? 1.706 -4.989 8.287 1.00 89.56 80 SER A O 1
ATOM 655 N N . SER A 1 81 ? -0.071 -6.284 8.714 1.00 91.06 81 SER A N 1
ATOM 656 C CA . SER A 1 81 ? 0.237 -7.269 7.669 1.00 91.06 81 SER A CA 1
ATOM 657 C C . SER A 1 81 ? 0.056 -6.710 6.251 1.00 91.06 81 SER A C 1
ATOM 659 O O . SER A 1 81 ? 0.762 -7.106 5.322 1.00 91.06 81 SER A O 1
ATOM 661 N N . LEU A 1 82 ? -0.857 -5.748 6.082 1.00 94.25 82 LEU A N 1
ATOM 662 C CA . LEU A 1 82 ? -1.177 -5.133 4.793 1.00 94.25 82 LEU A CA 1
ATOM 663 C C . LEU A 1 82 ? -0.248 -3.973 4.429 1.00 94.25 82 LEU A C 1
ATOM 665 O O . LEU A 1 82 ? -0.153 -3.620 3.252 1.00 94.25 82 LEU A O 1
ATOM 669 N N . GLN A 1 83 ? 0.477 -3.413 5.397 1.00 94.12 83 GLN A N 1
ATOM 670 C CA . GLN A 1 83 ? 1.392 -2.293 5.184 1.00 94.12 83 GLN A CA 1
ATOM 671 C C . GLN A 1 83 ? 2.459 -2.607 4.126 1.00 94.12 83 GLN A C 1
ATOM 673 O O . GLN A 1 83 ? 2.674 -1.811 3.212 1.00 94.12 83 GLN A O 1
ATOM 678 N N . ALA A 1 84 ? 3.086 -3.786 4.195 1.00 91.94 84 ALA A N 1
ATOM 679 C CA . ALA A 1 84 ? 4.092 -4.206 3.217 1.00 91.94 84 ALA A CA 1
ATOM 680 C C . ALA A 1 84 ? 3.505 -4.312 1.797 1.00 91.94 84 ALA A C 1
ATOM 682 O O . ALA A 1 84 ? 4.132 -3.903 0.818 1.00 91.94 84 ALA A O 1
ATOM 683 N N . GLN A 1 85 ? 2.271 -4.810 1.681 1.00 93.62 85 GLN A N 1
ATOM 684 C CA . GLN A 1 85 ? 1.585 -4.933 0.398 1.00 93.62 85 GLN A CA 1
ATOM 685 C C . GLN A 1 85 ? 1.157 -3.568 -0.158 1.00 93.62 85 GLN A C 1
ATOM 687 O O . GLN A 1 85 ? 1.278 -3.330 -1.359 1.00 93.62 85 GLN A O 1
ATOM 692 N N . TYR A 1 86 ? 0.719 -2.647 0.703 1.00 95.69 86 TYR A N 1
ATOM 693 C CA . TYR A 1 86 ? 0.448 -1.263 0.320 1.00 95.69 86 TYR A CA 1
ATOM 694 C C . TYR A 1 86 ? 1.710 -0.561 -0.193 1.00 95.69 86 TYR A C 1
ATOM 696 O O . TYR A 1 86 ? 1.672 0.038 -1.267 1.00 95.69 86 TYR A O 1
ATOM 704 N N . LEU A 1 87 ? 2.838 -0.682 0.517 1.00 94.38 87 LEU A N 1
ATOM 705 C CA . LEU A 1 87 ? 4.117 -0.112 0.083 1.00 94.38 87 LEU A CA 1
ATOM 706 C C . LEU A 1 87 ? 4.544 -0.670 -1.277 1.00 94.38 87 LEU A C 1
ATOM 708 O O . LEU A 1 87 ? 4.950 0.086 -2.154 1.00 94.38 87 LEU A O 1
ATOM 712 N N . HIS A 1 88 ? 4.357 -1.972 -1.502 1.00 91.62 88 HIS A N 1
ATOM 713 C CA . HIS A 1 88 ? 4.608 -2.586 -2.803 1.00 91.62 88 HIS A CA 1
ATOM 714 C C . HIS A 1 88 ? 3.733 -1.987 -3.920 1.00 91.62 88 HIS A C 1
ATOM 716 O O . HIS A 1 88 ? 4.228 -1.719 -5.017 1.00 91.62 88 HIS A O 1
ATOM 722 N N . ILE A 1 89 ? 2.443 -1.746 -3.666 1.00 94.06 89 ILE A N 1
ATOM 723 C CA . ILE A 1 89 ? 1.540 -1.091 -4.630 1.00 94.06 89 ILE A CA 1
ATOM 724 C C . ILE A 1 89 ? 1.984 0.353 -4.890 1.00 94.06 89 ILE A C 1
ATOM 726 O O . ILE A 1 89 ? 1.996 0.797 -6.041 1.00 94.06 89 ILE A O 1
ATOM 730 N N . TYR A 1 90 ? 2.364 1.074 -3.837 1.00 94.50 90 TYR A N 1
ATOM 731 C CA . TYR A 1 90 ? 2.815 2.458 -3.922 1.00 94.50 90 TYR A CA 1
ATOM 732 C C . TYR A 1 90 ? 4.117 2.590 -4.726 1.00 94.50 90 TYR A C 1
ATOM 734 O O . TYR A 1 90 ? 4.211 3.445 -5.604 1.00 94.50 90 TYR A O 1
ATOM 742 N N . ASP A 1 91 ? 5.072 1.680 -4.533 1.00 90.88 91 ASP A N 1
ATOM 743 C CA . ASP A 1 91 ? 6.298 1.598 -5.335 1.00 90.88 91 ASP A CA 1
ATOM 744 C C . ASP A 1 91 ? 6.000 1.451 -6.833 1.00 90.88 91 ASP A C 1
ATOM 746 O O . ASP A 1 91 ? 6.618 2.116 -7.666 1.00 90.88 91 ASP A O 1
ATOM 750 N N . HIS A 1 92 ? 5.043 0.594 -7.202 1.00 89.25 92 HIS A N 1
ATOM 751 C CA . HIS A 1 92 ? 4.641 0.439 -8.602 1.00 89.25 92 HIS A CA 1
ATOM 752 C C . HIS A 1 92 ? 3.939 1.690 -9.128 1.00 89.25 92 HIS A C 1
ATOM 754 O O . HIS A 1 92 ? 4.150 2.076 -10.276 1.00 89.25 92 HIS A O 1
ATOM 760 N N . TYR A 1 93 ? 3.130 2.341 -8.294 1.00 92.50 93 TYR A N 1
ATOM 761 C CA . TYR A 1 93 ? 2.467 3.593 -8.639 1.00 92.50 93 TYR A CA 1
ATOM 762 C C . TYR A 1 93 ? 3.460 4.719 -8.945 1.00 92.50 93 TYR A C 1
ATOM 764 O O . TYR A 1 93 ? 3.257 5.463 -9.904 1.00 92.50 93 TYR A O 1
ATOM 772 N N . LEU A 1 94 ? 4.561 4.817 -8.196 1.00 90.69 94 LEU A N 1
ATOM 773 C CA . LEU A 1 94 ? 5.597 5.824 -8.441 1.00 90.69 94 LEU A CA 1
ATOM 774 C C . LEU A 1 94 ? 6.274 5.671 -9.810 1.00 90.69 94 LEU A C 1
ATOM 776 O O . LEU A 1 94 ? 6.696 6.673 -10.383 1.00 90.69 94 LEU A O 1
ATOM 780 N N . LYS A 1 95 ? 6.324 4.448 -10.353 1.00 86.38 95 LYS A N 1
ATOM 781 C CA . LYS A 1 95 ? 6.914 4.136 -11.667 1.00 86.38 95 LYS A CA 1
ATOM 782 C C . LYS A 1 95 ? 6.004 4.453 -12.861 1.00 86.38 95 LYS A C 1
ATOM 784 O O . LYS A 1 95 ? 6.456 4.390 -14.001 1.00 86.38 95 LYS A O 1
ATOM 789 N N . LEU A 1 96 ? 4.727 4.754 -12.629 1.00 86.62 96 LEU A N 1
ATOM 790 C CA . LEU A 1 96 ? 3.781 5.085 -13.696 1.00 86.62 96 LEU A CA 1
ATOM 791 C C . LEU A 1 96 ? 4.045 6.479 -14.291 1.00 86.62 96 LEU A C 1
ATOM 793 O O . LEU A 1 96 ? 4.534 7.371 -13.598 1.00 86.62 96 LEU A O 1
ATOM 797 N N . SER A 1 97 ? 3.629 6.717 -15.543 1.00 87.31 97 SER A N 1
ATOM 798 C CA . SER A 1 97 ? 3.495 8.103 -16.045 1.00 87.31 97 SER A CA 1
ATOM 799 C C . SER A 1 97 ? 2.463 8.881 -15.240 1.00 87.31 97 SER A C 1
ATOM 801 O O . SER A 1 97 ? 1.483 8.310 -14.768 1.00 87.31 97 SER A O 1
ATOM 803 N N . GLU A 1 98 ? 2.585 10.208 -15.213 1.00 88.25 98 GLU A N 1
ATOM 804 C CA . GLU A 1 98 ? 1.584 11.107 -14.617 1.00 88.25 98 GLU A CA 1
ATOM 805 C C . GLU A 1 98 ? 0.162 10.861 -15.154 1.00 88.25 98 GLU A C 1
ATOM 807 O O . GLU A 1 98 ? -0.795 10.753 -14.385 1.00 88.25 98 GLU A O 1
ATOM 812 N N . LYS A 1 99 ? 0.020 10.631 -16.468 1.00 88.69 99 LYS A N 1
ATOM 813 C CA . LYS A 1 99 ? -1.269 10.272 -17.086 1.00 88.69 99 LYS A CA 1
ATOM 814 C C . LYS A 1 99 ? -1.850 8.975 -16.513 1.00 88.69 99 LYS A C 1
ATOM 816 O O . LYS A 1 99 ? -3.060 8.857 -16.336 1.00 88.69 99 LYS A O 1
ATOM 821 N N . GLN A 1 100 ? -1.007 7.979 -16.243 1.00 89.00 100 GLN A N 1
ATOM 822 C CA . GLN A 1 100 ? -1.435 6.718 -15.644 1.00 89.00 100 GLN A CA 1
ATOM 823 C C . GLN A 1 100 ? -1.706 6.871 -14.144 1.00 89.00 100 GLN A C 1
ATOM 825 O O . GLN A 1 100 ? -2.711 6.336 -13.678 1.00 89.00 100 GLN A O 1
ATOM 830 N N . LYS A 1 101 ? -0.874 7.620 -13.409 1.00 92.56 101 LYS A N 1
ATOM 831 C CA . LYS A 1 101 ? -1.039 7.898 -11.975 1.00 92.56 101 LYS A CA 1
ATOM 832 C C . LYS A 1 101 ? -2.416 8.474 -11.663 1.00 92.56 101 LYS A C 1
ATOM 834 O O . LYS A 1 101 ? -3.085 7.967 -10.763 1.00 92.56 101 LYS A O 1
ATOM 839 N N . ALA A 1 102 ? -2.894 9.426 -12.465 1.00 92.44 102 ALA A N 1
ATOM 840 C CA . ALA A 1 102 ? -4.230 10.009 -12.313 1.00 92.44 102 ALA A CA 1
ATOM 841 C C . ALA A 1 102 ? -5.352 8.948 -12.241 1.00 92.44 102 ALA A C 1
ATOM 843 O O . ALA A 1 102 ? -6.287 9.082 -11.455 1.00 92.44 102 ALA A O 1
ATOM 844 N N . ASN A 1 103 ? -5.226 7.836 -12.978 1.00 93.19 103 ASN A N 1
ATOM 845 C CA . ASN A 1 103 ? -6.226 6.759 -12.986 1.00 93.19 103 ASN A CA 1
ATOM 846 C C . ASN A 1 103 ? -6.222 5.893 -11.713 1.00 93.19 103 ASN A C 1
ATOM 848 O O . ASN A 1 103 ? -7.200 5.195 -11.435 1.00 93.19 103 ASN A O 1
ATOM 852 N N . PHE A 1 104 ? -5.114 5.878 -10.969 1.00 95.25 104 PHE A N 1
ATOM 853 C CA . PHE A 1 104 ? -4.924 5.016 -9.799 1.00 95.25 104 PHE A CA 1
ATOM 854 C C . PHE A 1 104 ? -4.942 5.771 -8.476 1.00 95.25 104 PHE A C 1
ATOM 856 O O . PHE A 1 104 ? -5.271 5.160 -7.457 1.00 95.25 104 PHE A O 1
ATOM 863 N N . TYR A 1 105 ? -4.642 7.071 -8.493 1.00 94.75 105 TYR A N 1
ATOM 864 C CA . TYR A 1 105 ? -4.507 7.903 -7.302 1.00 94.75 105 TYR A CA 1
ATOM 865 C C . TYR A 1 105 ? -5.679 7.732 -6.332 1.00 94.75 105 TYR A C 1
ATOM 867 O O . TYR A 1 105 ? -5.465 7.346 -5.188 1.00 94.75 105 TYR A O 1
ATOM 875 N N . GLY A 1 106 ? -6.921 7.891 -6.804 1.00 96.06 106 GLY A N 1
ATOM 876 C CA . GLY A 1 106 ? -8.101 7.776 -5.938 1.00 96.06 106 GLY A CA 1
ATOM 877 C C . GLY A 1 106 ? -8.249 6.402 -5.271 1.00 96.06 106 GLY A C 1
ATOM 878 O O . GLY A 1 106 ? -8.662 6.310 -4.119 1.00 96.06 106 GLY A O 1
ATOM 879 N N . ARG A 1 107 ? -7.861 5.316 -5.954 1.00 95.56 107 ARG A N 1
ATOM 880 C CA . ARG A 1 107 ? -7.932 3.958 -5.384 1.00 95.56 107 ARG A CA 1
ATOM 881 C C . ARG A 1 107 ? -6.846 3.725 -4.341 1.00 95.56 107 ARG A C 1
ATOM 883 O O . ARG A 1 107 ? -7.117 3.099 -3.325 1.00 95.56 107 ARG A O 1
ATOM 890 N N . ILE A 1 108 ? -5.635 4.218 -4.591 1.00 95.88 108 ILE A N 1
ATOM 891 C CA . ILE A 1 108 ? -4.506 4.091 -3.661 1.00 95.88 108 ILE A CA 1
ATOM 892 C C . ILE A 1 108 ? -4.732 4.965 -2.429 1.00 95.88 108 ILE A C 1
ATOM 894 O O . ILE A 1 108 ? -4.542 4.489 -1.315 1.00 95.88 108 ILE A O 1
ATOM 898 N N . ALA A 1 109 ? -5.196 6.202 -2.622 1.00 96.56 109 ALA A N 1
ATOM 899 C CA . ALA A 1 109 ? -5.549 7.113 -1.540 1.00 96.56 109 ALA A CA 1
ATOM 900 C C . ALA A 1 109 ? -6.614 6.498 -0.625 1.00 96.56 109 ALA A C 1
ATOM 902 O O . ALA A 1 109 ? -6.436 6.491 0.586 1.00 96.56 109 ALA A O 1
ATOM 903 N N . LYS A 1 110 ? -7.650 5.875 -1.200 1.00 96.50 110 LYS A N 1
ATOM 904 C CA . LYS A 1 110 ? -8.674 5.170 -0.423 1.00 96.50 110 LYS A CA 1
ATOM 905 C C . LYS A 1 110 ? -8.107 4.004 0.393 1.00 96.50 110 LYS A C 1
ATOM 907 O O . LYS A 1 110 ? -8.440 3.864 1.562 1.00 96.50 110 LYS A O 1
ATOM 912 N N . VAL A 1 111 ? -7.242 3.175 -0.199 1.00 96.00 111 VAL A N 1
ATOM 913 C CA . VAL A 1 111 ? -6.589 2.070 0.531 1.00 96.00 111 VAL A CA 1
ATOM 914 C C . VAL A 1 111 ? -5.736 2.609 1.680 1.00 96.00 111 VAL A C 1
ATOM 916 O O . VAL A 1 111 ? -5.776 2.062 2.779 1.00 96.00 111 VAL A O 1
ATOM 919 N N . ARG A 1 112 ? -4.989 3.692 1.440 1.00 96.50 112 ARG A N 1
ATOM 920 C CA . ARG A 1 112 ? -4.184 4.366 2.462 1.00 96.50 112 ARG A CA 1
ATOM 921 C C . ARG A 1 112 ? -5.053 4.873 3.610 1.00 96.50 112 ARG A C 1
ATOM 923 O O . ARG A 1 112 ? -4.751 4.582 4.758 1.00 96.50 112 ARG A O 1
ATOM 930 N N . GLU A 1 113 ? -6.116 5.603 3.294 1.00 96.50 113 GLU A N 1
ATOM 931 C CA . GLU A 1 113 ? -7.051 6.156 4.275 1.00 96.50 113 GLU A CA 1
ATOM 932 C C . GLU A 1 113 ? -7.662 5.051 5.143 1.00 96.50 113 GLU A C 1
ATOM 934 O O . GLU A 1 113 ? -7.636 5.144 6.366 1.00 96.50 113 GLU A O 1
ATOM 939 N N . GLN A 1 114 ? -8.112 3.955 4.524 1.00 95.12 114 GLN A N 1
ATOM 940 C CA . GLN A 1 114 ? -8.667 2.809 5.245 1.00 95.12 114 GLN A CA 1
ATOM 941 C C . GLN A 1 114 ? -7.634 2.131 6.154 1.00 95.12 114 GLN A C 1
ATOM 943 O O . GLN A 1 114 ? -7.959 1.788 7.288 1.00 95.12 114 GLN A O 1
ATOM 948 N N . LEU A 1 115 ? -6.389 1.956 5.695 1.00 95.31 115 LEU A N 1
ATOM 949 C CA . LEU A 1 115 ? -5.317 1.419 6.541 1.00 95.31 115 LEU A CA 1
ATOM 950 C C . LEU A 1 115 ? -5.008 2.346 7.718 1.00 95.31 115 LEU A C 1
ATOM 952 O O . LEU A 1 115 ? -4.893 1.874 8.845 1.00 95.31 115 LEU A O 1
ATOM 956 N N . GLU A 1 116 ? -4.895 3.653 7.477 1.00 94.94 116 GLU A N 1
ATOM 957 C CA . GLU A 1 116 ? -4.627 4.638 8.528 1.00 94.94 116 GLU A CA 1
ATOM 958 C C . GLU A 1 116 ? -5.763 4.693 9.562 1.00 94.94 116 GLU A C 1
ATOM 960 O O . GLU A 1 116 ? -5.491 4.754 10.763 1.00 94.94 116 GLU A O 1
ATOM 965 N N . GLU A 1 117 ? -7.025 4.632 9.126 1.00 94.12 117 GLU A N 1
ATOM 966 C CA . GLU A 1 117 ? -8.188 4.575 10.018 1.00 94.12 117 GLU A CA 1
ATOM 967 C C . GLU A 1 117 ? -8.163 3.309 10.882 1.00 94.12 117 GLU A C 1
ATOM 969 O O . GLU A 1 117 ? -8.319 3.395 12.101 1.00 94.12 117 GLU A O 1
ATOM 974 N N . GLN A 1 118 ? -7.896 2.145 10.281 1.00 93.94 118 GLN A N 1
ATOM 975 C CA . GLN A 1 118 ? -7.812 0.884 11.017 1.00 93.94 118 GLN A CA 1
ATOM 976 C C . GLN A 1 118 ? -6.643 0.869 12.009 1.00 93.94 118 GLN A C 1
ATOM 978 O O . GLN A 1 118 ? -6.832 0.456 13.149 1.00 93.94 118 GLN A O 1
ATOM 983 N N . MET A 1 119 ? -5.462 1.365 11.622 1.00 94.12 119 MET A N 1
ATOM 984 C CA . MET A 1 119 ? -4.306 1.470 12.524 1.00 94.12 119 MET A CA 1
ATOM 985 C C . MET A 1 119 ? -4.585 2.401 13.707 1.00 94.12 119 MET A C 1
ATOM 987 O O . MET A 1 119 ? -4.215 2.093 14.839 1.00 94.12 119 MET A O 1
ATOM 991 N N . LYS A 1 120 ? -5.251 3.539 13.469 1.00 94.88 120 LYS A N 1
ATOM 992 C CA . LYS A 1 120 ? -5.673 4.445 14.546 1.00 94.88 120 LYS A CA 1
ATOM 993 C C . LYS A 1 120 ? -6.693 3.780 15.464 1.00 94.88 120 LYS A C 1
ATOM 995 O O . LYS A 1 120 ? -6.563 3.891 16.677 1.00 94.88 120 LYS A O 1
ATOM 1000 N N . ALA A 1 121 ? -7.682 3.086 14.904 1.00 93.44 121 ALA A N 1
ATOM 1001 C CA . ALA A 1 121 ? -8.689 2.378 15.687 1.00 93.44 121 ALA A CA 1
ATOM 1002 C C . ALA A 1 121 ? -8.068 1.267 16.549 1.00 93.44 121 ALA A C 1
ATOM 1004 O O . ALA A 1 121 ? -8.403 1.161 17.725 1.00 93.44 121 ALA A O 1
ATOM 1005 N N . GLU A 1 122 ? -7.132 0.492 15.996 1.00 93.69 122 GLU A N 1
ATOM 1006 C CA . GLU A 1 122 ? -6.395 -0.556 16.711 1.00 93.69 122 GLU A CA 1
ATOM 1007 C C . GLU A 1 122 ? -5.559 0.033 17.855 1.00 93.69 122 GLU A C 1
ATOM 1009 O O . GLU A 1 122 ? -5.657 -0.424 18.993 1.00 93.69 122 GLU A O 1
ATOM 1014 N N . LYS A 1 123 ? -4.810 1.110 17.587 1.00 94.12 123 LYS A N 1
ATOM 1015 C CA . LYS A 1 123 ? -4.021 1.806 18.609 1.00 94.12 123 LYS A CA 1
ATOM 1016 C C . LYS A 1 123 ? -4.898 2.372 19.730 1.00 94.12 123 LYS A C 1
ATOM 1018 O O . LYS A 1 123 ? -4.600 2.157 20.901 1.00 94.12 123 LYS A O 1
ATOM 1023 N N . ASN A 1 124 ? -5.991 3.051 19.385 1.00 93.62 124 ASN A N 1
ATOM 1024 C CA . ASN A 1 124 ? -6.916 3.613 20.371 1.00 93.62 124 ASN A CA 1
ATOM 1025 C C . ASN A 1 124 ? -7.557 2.513 21.227 1.00 93.62 124 ASN A C 1
ATOM 1027 O O . ASN A 1 124 ? -7.700 2.678 22.434 1.00 93.62 124 ASN A O 1
ATOM 1031 N N . LEU A 1 125 ? -7.924 1.382 20.615 1.00 93.75 125 LEU A N 1
ATOM 1032 C CA . LEU A 1 125 ? -8.466 0.231 21.333 1.00 93.75 125 LEU A CA 1
ATOM 1033 C C . LEU A 1 125 ? -7.439 -0.344 22.315 1.00 93.75 125 LEU A C 1
ATOM 1035 O O . LEU A 1 125 ? -7.778 -0.629 23.460 1.00 93.75 125 LEU A O 1
ATOM 1039 N N . GLN A 1 126 ? -6.180 -0.467 21.894 1.00 93.31 126 GLN A N 1
ATOM 1040 C CA . GLN A 1 126 ? -5.097 -0.925 22.758 1.00 93.31 126 GLN A CA 1
ATOM 1041 C C . GLN A 1 126 ? -4.853 0.030 23.937 1.00 93.31 126 GLN A C 1
ATOM 1043 O O . GLN A 1 126 ? -4.691 -0.421 25.068 1.00 93.31 126 GLN A O 1
ATOM 1048 N N . GLU A 1 127 ? -4.850 1.342 23.697 1.00 92.19 127 GLU A N 1
ATOM 1049 C CA . GLU A 1 127 ? -4.699 2.349 24.753 1.00 92.19 127 GLU A CA 1
ATOM 1050 C C . GLU A 1 127 ? -5.865 2.311 25.753 1.00 92.19 127 GLU A C 1
ATOM 1052 O O . GLU A 1 127 ? -5.624 2.327 26.960 1.00 92.19 127 GLU A O 1
ATOM 1057 N N . LEU A 1 128 ? -7.109 2.184 25.273 1.00 91.00 128 LEU A N 1
ATOM 1058 C CA . LEU A 1 128 ? -8.294 2.034 26.127 1.00 91.00 128 LEU A CA 1
ATOM 1059 C C . LEU A 1 128 ? -8.193 0.791 27.011 1.00 91.00 128 LEU A C 1
ATOM 1061 O O . LEU A 1 128 ? -8.352 0.883 28.223 1.00 91.00 128 LEU A O 1
ATOM 1065 N N . LEU A 1 129 ? -7.863 -0.360 26.424 1.00 90.19 129 LEU A N 1
ATOM 1066 C CA . LEU A 1 129 ? -7.735 -1.617 27.164 1.00 90.19 129 LEU A CA 1
ATOM 1067 C C . LEU A 1 129 ? -6.631 -1.560 28.229 1.00 90.19 129 LEU A C 1
ATOM 1069 O O . LEU A 1 129 ? -6.803 -2.093 29.322 1.00 90.19 129 LEU A O 1
ATOM 1073 N N . ASN A 1 130 ? -5.520 -0.879 27.943 1.00 90.12 130 ASN A N 1
ATOM 1074 C CA . ASN A 1 130 ? -4.430 -0.712 28.904 1.00 90.12 130 ASN A CA 1
ATOM 1075 C C . ASN A 1 130 ? -4.806 0.218 30.071 1.00 90.12 130 ASN A C 1
ATOM 1077 O O . ASN A 1 130 ? -4.330 0.026 31.194 1.00 90.12 130 ASN A O 1
ATOM 1081 N N . ASN A 1 131 ? -5.644 1.225 29.818 1.00 86.44 131 ASN A N 1
ATOM 1082 C CA . ASN A 1 131 ? -6.037 2.222 30.815 1.00 86.44 131 ASN A CA 1
ATOM 1083 C C . ASN A 1 131 ? -7.249 1.803 31.654 1.00 86.44 131 ASN A C 1
ATOM 1085 O O . ASN A 1 131 ? -7.368 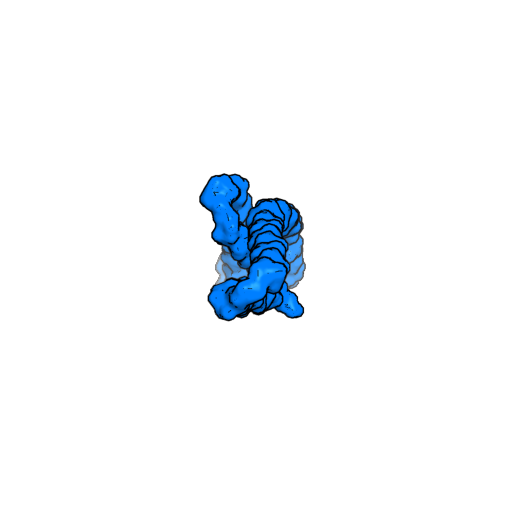2.252 32.796 1.00 86.44 131 ASN A O 1
ATOM 1089 N N . ALA A 1 132 ? -8.078 0.889 31.147 1.00 82.25 132 ALA A N 1
ATOM 1090 C CA . ALA A 1 132 ? -9.331 0.510 31.786 1.00 82.25 132 ALA A CA 1
ATOM 1091 C C . ALA A 1 132 ? -9.197 -0.135 33.172 1.00 82.25 132 ALA A C 1
ATOM 1093 O O . ALA A 1 132 ? -10.125 -0.112 33.972 1.00 82.25 132 ALA A O 1
ATOM 1094 N N . SER A 1 133 ? -8.009 -0.624 33.522 1.00 74.19 133 SER A N 1
ATOM 1095 C CA . SER A 1 133 ? -7.703 -1.134 34.865 1.00 74.19 133 SER A CA 1
ATOM 1096 C C . SER A 1 133 ? -7.607 -0.057 35.962 1.00 74.19 133 SER A C 1
ATOM 1098 O O . SER A 1 133 ? -7.397 -0.401 37.124 1.00 74.19 133 SER A O 1
ATOM 1100 N N . LYS A 1 134 ? -7.710 1.239 35.625 1.00 78.88 134 LYS A N 1
ATOM 1101 C CA . LYS A 1 134 ? -7.420 2.362 36.543 1.00 78.88 134 LYS A CA 1
ATOM 1102 C C . LYS A 1 134 ? -8.595 3.320 36.778 1.00 78.88 134 LYS A C 1
ATOM 1104 O O . LYS A 1 134 ? -8.438 4.287 37.523 1.00 78.88 134 LYS A O 1
ATOM 1109 N N . GLY A 1 135 ? -9.732 3.105 36.117 1.00 76.81 135 GLY A N 1
ATOM 1110 C CA . GLY A 1 135 ? -10.893 3.997 36.160 1.00 76.81 135 GLY A CA 1
ATOM 1111 C C . GLY A 1 135 ? -11.890 3.672 37.275 1.00 76.81 135 GLY A C 1
ATOM 1112 O O . GLY A 1 135 ? -11.866 2.595 37.857 1.00 76.81 135 GLY A O 1
ATOM 1113 N N . ASN A 1 136 ? -12.801 4.609 37.552 1.00 84.94 136 ASN A N 1
ATOM 1114 C CA . ASN A 1 136 ? -14.024 4.315 38.305 1.00 84.94 136 ASN A CA 1
ATOM 1115 C C . ASN A 1 136 ? -15.080 3.674 37.378 1.00 84.94 136 ASN A C 1
ATOM 1117 O O . ASN A 1 136 ? -14.949 3.724 36.155 1.00 84.94 136 ASN A O 1
ATOM 1121 N N . LEU A 1 137 ? -16.157 3.121 37.943 1.00 85.88 137 LEU A N 1
ATOM 1122 C CA . LEU A 1 137 ? -17.189 2.395 37.187 1.00 85.88 137 LEU A CA 1
ATOM 1123 C C . LEU A 1 137 ? -17.788 3.199 36.011 1.00 85.88 137 LEU A C 1
ATOM 1125 O O . LEU A 1 137 ? -18.015 2.658 34.932 1.00 85.88 137 LEU A O 1
ATOM 1129 N N . ALA A 1 138 ? -17.988 4.510 36.186 1.00 86.62 138 ALA A N 1
ATOM 1130 C CA . ALA A 1 138 ? -18.493 5.384 35.124 1.00 86.62 138 ALA A CA 1
ATOM 1131 C C . ALA A 1 138 ? -17.495 5.542 33.959 1.00 86.62 138 ALA A C 1
ATOM 1133 O O . ALA A 1 138 ? -17.895 5.570 32.793 1.00 86.62 138 ALA A O 1
ATOM 1134 N N . VAL A 1 139 ? -16.195 5.633 34.261 1.00 86.69 139 VAL A N 1
ATOM 1135 C CA . VAL A 1 139 ? -15.127 5.654 33.250 1.00 86.69 139 VAL A CA 1
ATOM 1136 C C . VAL A 1 139 ? -15.052 4.307 32.539 1.00 86.69 139 VAL A C 1
ATOM 1138 O O . VAL A 1 139 ? -15.051 4.283 31.311 1.00 86.69 139 VAL A O 1
ATOM 1141 N N . LEU A 1 140 ? -15.102 3.204 33.289 1.00 86.56 140 LEU A N 1
ATOM 1142 C CA . LEU A 1 140 ? -15.063 1.848 32.747 1.00 86.56 140 LEU A CA 1
ATOM 1143 C C . LEU A 1 140 ? -16.209 1.600 31.752 1.00 86.56 140 LEU A C 1
ATOM 1145 O O . LEU A 1 140 ? -15.995 1.026 30.683 1.00 86.56 140 LEU A O 1
ATOM 1149 N N . GLN A 1 141 ? -17.416 2.091 32.058 1.00 90.06 141 GLN A N 1
ATOM 1150 C CA . GLN A 1 141 ? -18.577 1.947 31.178 1.00 90.06 141 GLN A CA 1
ATOM 1151 C C . GLN A 1 141 ? -18.353 2.681 29.854 1.00 90.06 141 GLN A C 1
ATOM 1153 O O . GLN A 1 141 ? -18.545 2.113 28.777 1.00 90.06 141 GLN A O 1
ATOM 1158 N N . ARG A 1 142 ? -17.890 3.932 29.926 1.00 90.94 142 ARG A N 1
ATOM 1159 C CA . ARG A 1 142 ? -17.588 4.741 28.741 1.00 90.94 142 ARG A CA 1
ATOM 1160 C C . ARG A 1 142 ? -16.477 4.119 27.895 1.00 90.94 142 ARG A C 1
ATOM 1162 O O . ARG A 1 142 ? -16.545 4.146 26.663 1.00 90.94 142 ARG A O 1
ATOM 1169 N N . GLU A 1 143 ? -15.446 3.580 28.535 1.00 89.94 143 GLU A N 1
ATOM 1170 C CA . GLU A 1 143 ? -14.334 2.919 27.853 1.00 89.94 143 GLU A CA 1
ATOM 1171 C C . GLU A 1 143 ? -14.782 1.631 27.166 1.00 89.94 143 GLU A C 1
ATOM 1173 O O . GLU A 1 143 ? -14.423 1.424 26.009 1.00 89.94 143 GLU A O 1
ATOM 1178 N N . TYR A 1 144 ? -15.631 0.821 27.804 1.00 91.50 144 TYR A N 1
ATOM 1179 C CA . TYR A 1 144 ? -16.232 -0.357 27.177 1.00 91.50 144 TYR A CA 1
ATOM 1180 C C . TYR A 1 144 ? -17.094 0.004 25.962 1.00 91.50 144 TYR A C 1
ATOM 1182 O O . TYR A 1 144 ? -16.932 -0.594 24.898 1.00 91.50 144 TYR A O 1
ATOM 1190 N N . GLU A 1 145 ? -17.979 0.998 26.081 1.00 93.00 145 GLU A N 1
ATOM 1191 C CA . GLU A 1 145 ? -18.815 1.452 24.962 1.00 93.00 145 GLU A CA 1
ATOM 1192 C C . GLU A 1 145 ? -17.950 1.922 23.781 1.00 93.00 145 GLU A C 1
ATOM 1194 O O . GLU A 1 145 ? -18.188 1.547 22.629 1.00 93.00 145 GLU A O 1
ATOM 1199 N N . THR A 1 146 ? -16.885 2.674 24.074 1.00 9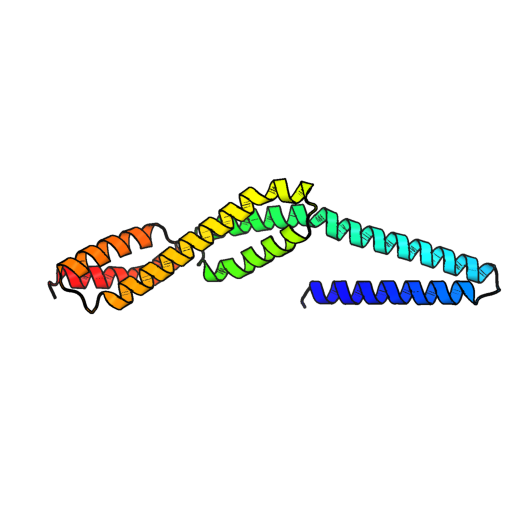3.62 146 THR A N 1
ATOM 1200 C CA . THR A 1 146 ? -15.931 3.155 23.066 1.00 93.62 146 THR A CA 1
ATOM 1201 C C . THR A 1 146 ? -15.144 2.000 22.440 1.00 93.62 146 THR A C 1
ATOM 1203 O O . THR A 1 146 ? -15.013 1.932 21.216 1.00 93.62 146 THR A O 1
ATOM 1206 N N . ALA A 1 147 ? -14.650 1.065 23.253 1.00 93.06 147 ALA A N 1
ATOM 1207 C CA . ALA A 1 147 ? -13.902 -0.104 22.802 1.00 93.06 147 ALA A CA 1
ATOM 1208 C C . ALA A 1 147 ? -14.763 -1.017 21.919 1.00 93.06 147 ALA A C 1
ATOM 1210 O O . ALA A 1 147 ? -14.320 -1.434 20.851 1.00 93.06 147 ALA A O 1
ATOM 1211 N N . SER A 1 148 ? -16.015 -1.263 22.310 1.00 93.44 148 SER A N 1
ATOM 1212 C CA . SER A 1 148 ? -16.989 -2.038 21.536 1.00 93.44 148 SER A CA 1
ATOM 1213 C C . SER A 1 148 ? -17.279 -1.381 20.182 1.00 93.44 148 SER A C 1
ATOM 1215 O O . SER A 1 148 ? -17.228 -2.041 19.140 1.00 93.44 148 SER A O 1
ATOM 1217 N N . ALA A 1 149 ? -17.486 -0.060 20.162 1.00 94.12 149 ALA A N 1
ATOM 1218 C CA . ALA A 1 149 ? -17.703 0.687 18.925 1.00 94.12 149 ALA A CA 1
ATOM 1219 C C . ALA A 1 149 ? -16.479 0.651 17.989 1.00 94.12 149 ALA A C 1
ATOM 1221 O O . ALA A 1 149 ? -16.636 0.511 16.773 1.00 94.12 149 ALA A O 1
ATOM 1222 N N . LEU A 1 150 ? -15.259 0.752 18.531 1.00 92.25 150 LEU A N 1
ATOM 1223 C CA . LEU A 1 150 ? -14.022 0.627 17.752 1.00 92.25 150 LEU A CA 1
ATOM 1224 C C . LEU A 1 150 ? -13.836 -0.795 17.217 1.00 92.25 150 LEU A C 1
ATOM 1226 O O . LEU A 1 150 ? -13.544 -0.967 16.033 1.00 92.25 150 LEU A O 1
ATOM 1230 N N . LEU A 1 151 ? -14.082 -1.811 18.047 1.00 92.88 151 LEU A N 1
ATOM 1231 C CA . LEU A 1 151 ? -13.978 -3.219 17.670 1.00 92.88 151 LEU A CA 1
ATOM 1232 C C . LEU A 1 151 ? -14.872 -3.545 16.469 1.00 92.88 151 LEU A C 1
ATOM 1234 O O . LEU A 1 151 ? -14.455 -4.256 15.558 1.00 92.88 151 LEU A O 1
ATOM 1238 N N . GLN A 1 152 ? -16.084 -2.988 16.405 1.00 92.25 152 GLN A N 1
ATOM 1239 C CA . GLN A 1 152 ? -16.995 -3.223 15.282 1.00 92.25 152 GLN A CA 1
ATOM 1240 C C . GLN A 1 152 ? -16.453 -2.727 13.931 1.00 92.25 152 GLN A C 1
ATOM 1242 O O . GLN A 1 152 ? -16.788 -3.324 12.902 1.00 92.25 152 GLN A O 1
ATOM 1247 N N . LYS A 1 153 ? -15.592 -1.704 13.930 1.00 90.38 153 LYS A N 1
ATOM 1248 C CA . LYS A 1 153 ? -14.991 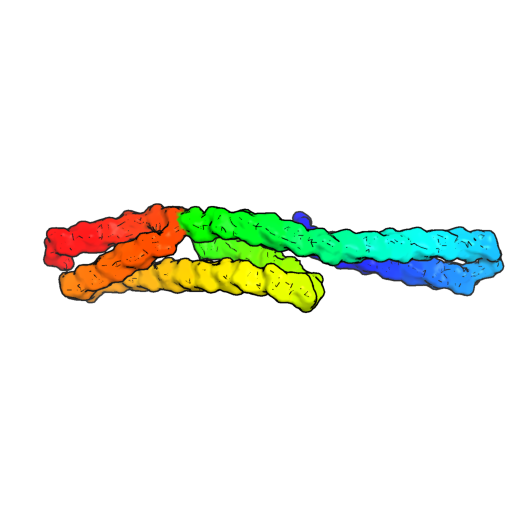-1.113 12.722 1.00 90.38 153 LYS A CA 1
ATOM 1249 C C . LYS A 1 153 ? -13.732 -1.840 12.241 1.00 90.38 153 LYS A C 1
ATOM 1251 O O . LYS A 1 153 ? -13.304 -1.623 11.110 1.00 90.38 153 LYS A O 1
ATOM 1256 N N . LEU A 1 154 ? -13.136 -2.688 13.078 1.00 92.38 154 LEU A N 1
ATOM 1257 C CA . LEU A 1 154 ? -11.874 -3.362 12.771 1.00 92.38 154 LEU A CA 1
ATOM 1258 C C . LEU A 1 154 ? -12.056 -4.583 11.844 1.00 92.38 154 LEU A C 1
ATOM 1260 O O . LEU A 1 154 ? -13.152 -5.137 11.755 1.00 92.38 154 LEU A O 1
ATOM 1264 N N . PRO A 1 155 ? -10.997 -5.035 11.147 1.00 93.75 155 PRO A N 1
ATOM 1265 C CA . PRO A 1 155 ? -11.012 -6.272 10.361 1.00 93.75 155 PRO A CA 1
ATOM 1266 C C . PRO A 1 155 ? -11.247 -7.518 11.221 1.00 93.75 155 PRO A C 1
ATOM 1268 O O . PRO A 1 155 ? -10.872 -7.541 12.392 1.00 93.75 155 PRO A O 1
ATOM 1271 N N . ALA A 1 156 ? -11.802 -8.583 10.634 1.00 92.56 156 ALA A N 1
ATOM 1272 C CA . ALA A 1 156 ? -12.186 -9.804 11.358 1.00 92.56 156 ALA A CA 1
ATOM 1273 C C . ALA A 1 156 ? -11.061 -10.388 12.235 1.00 92.56 156 ALA A C 1
ATOM 1275 O O . ALA A 1 156 ? -11.276 -10.638 13.417 1.00 92.56 156 ALA A O 1
ATOM 1276 N N . LYS A 1 157 ? -9.844 -10.511 11.696 1.00 92.88 157 LYS A N 1
ATOM 1277 C CA . LYS A 1 157 ? -8.691 -11.041 12.437 1.00 92.88 157 LYS A CA 1
ATOM 1278 C C . LYS A 1 157 ? -8.301 -10.172 13.630 1.00 92.88 157 LYS A C 1
ATOM 1280 O O . LYS A 1 157 ? -7.940 -10.689 14.677 1.00 92.88 157 LYS A O 1
ATOM 1285 N N . VAL A 1 158 ? -8.417 -8.851 13.499 1.00 91.69 158 VAL A N 1
ATOM 1286 C CA . VAL A 1 158 ? -8.169 -7.930 14.616 1.00 91.69 158 VAL A CA 1
ATOM 1287 C C . VAL A 1 158 ? -9.289 -8.042 15.649 1.00 91.69 158 VAL A C 1
ATOM 1289 O O . VAL A 1 158 ? -9.009 -8.069 16.845 1.00 91.69 158 VAL A O 1
ATOM 1292 N N . LYS A 1 159 ? -10.549 -8.195 15.216 1.00 94.06 159 LYS A N 1
ATOM 1293 C CA . LYS A 1 159 ? -11.661 -8.443 16.144 1.00 94.06 159 LYS A CA 1
ATOM 1294 C C . LYS A 1 159 ? -11.415 -9.679 16.998 1.00 94.06 159 LYS A C 1
ATOM 1296 O O . LYS A 1 159 ? -11.626 -9.611 18.199 1.00 94.06 159 LYS A O 1
ATOM 1301 N N . GLU A 1 160 ? -10.937 -10.768 16.404 1.00 93.38 160 GLU A N 1
ATOM 1302 C CA . GLU A 1 160 ? -10.609 -11.999 17.133 1.00 93.38 160 GLU A CA 1
ATOM 1303 C C . GLU A 1 160 ? -9.528 -11.772 18.199 1.00 93.38 160 GLU A C 1
ATOM 1305 O O . GLU A 1 160 ? -9.684 -12.238 19.326 1.00 93.38 160 GLU A O 1
ATOM 1310 N N . MET A 1 161 ? -8.479 -11.000 17.887 1.00 93.19 161 MET A N 1
ATOM 1311 C CA . MET A 1 161 ? -7.408 -10.692 18.849 1.00 93.19 161 MET A CA 1
ATOM 1312 C C . MET A 1 161 ? -7.907 -9.894 20.061 1.00 93.19 161 MET A C 1
ATOM 1314 O O . MET A 1 161 ?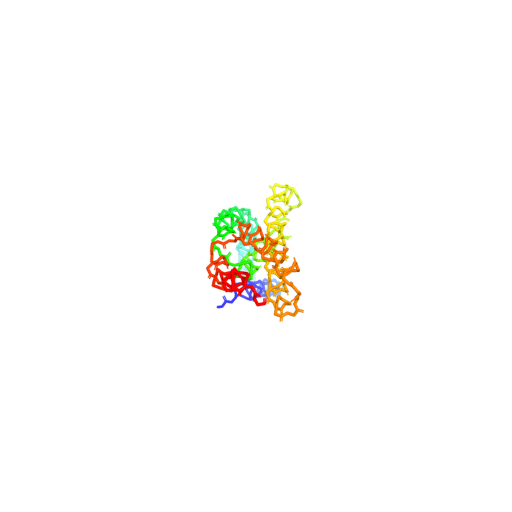 -7.459 -10.131 21.181 1.00 93.19 161 MET A O 1
ATOM 1318 N N . TYR A 1 162 ? -8.826 -8.949 19.847 1.00 94.19 162 TYR A N 1
ATOM 1319 C CA . TYR A 1 162 ? -9.290 -8.031 20.892 1.00 94.19 162 TYR A CA 1
ATOM 1320 C C . TYR A 1 162 ? -10.647 -8.410 21.509 1.00 94.19 162 TYR A C 1
ATOM 1322 O O . TYR A 1 162 ? -11.048 -7.802 22.500 1.00 94.19 162 TYR A O 1
ATOM 1330 N N . ALA A 1 163 ? -11.340 -9.430 20.995 1.00 92.88 163 ALA A N 1
ATOM 1331 C CA . ALA A 1 163 ? -12.643 -9.857 21.507 1.00 92.88 163 ALA A CA 1
ATOM 1332 C C . ALA A 1 163 ? -12.584 -10.293 22.977 1.00 92.88 163 ALA A C 1
ATOM 1334 O O . ALA A 1 163 ? -13.423 -9.872 23.771 1.00 92.88 163 ALA A O 1
ATOM 1335 N N . ALA A 1 164 ? -11.587 -11.100 23.352 1.00 94.25 164 ALA A N 1
ATOM 1336 C CA . ALA A 1 164 ? -11.443 -11.573 24.728 1.00 94.25 164 ALA A CA 1
ATOM 1337 C C . ALA A 1 164 ? -11.129 -10.431 25.723 1.00 94.25 164 ALA A C 1
ATOM 1339 O O . ALA A 1 164 ? -11.849 -10.322 26.714 1.00 94.25 164 ALA A O 1
ATOM 1340 N N . PRO A 1 165 ? -10.158 -9.529 25.468 1.00 92.88 165 PRO A N 1
ATOM 1341 C CA . PRO A 1 165 ? -9.943 -8.349 26.313 1.00 92.88 165 PRO A CA 1
ATOM 1342 C C . PRO A 1 165 ? -11.183 -7.455 26.473 1.00 92.88 165 PRO A C 1
ATOM 1344 O O . PRO A 1 165 ? -11.480 -6.985 27.568 1.00 92.88 165 PRO A O 1
ATOM 1347 N N . VAL A 1 166 ? -11.943 -7.238 25.395 1.00 93.06 166 VAL A N 1
ATOM 1348 C CA . VAL A 1 166 ? -13.173 -6.429 25.445 1.00 93.06 166 VAL A CA 1
ATOM 1349 C C . VAL A 1 166 ? -14.286 -7.142 26.227 1.00 93.06 166 VAL A C 1
ATOM 1351 O O . VAL A 1 166 ? -15.047 -6.491 26.940 1.00 93.06 166 VAL A O 1
ATOM 1354 N N . ALA A 1 167 ? -14.370 -8.472 26.150 1.00 92.31 167 ALA A N 1
ATOM 1355 C CA . ALA A 1 167 ? -15.289 -9.253 26.976 1.00 92.31 167 ALA A CA 1
ATOM 1356 C C . ALA A 1 167 ? -14.916 -9.187 28.467 1.00 92.31 167 ALA A C 1
ATOM 1358 O O . ALA A 1 167 ? -15.792 -9.009 29.304 1.00 92.31 167 ALA A O 1
ATOM 1359 N N . GLN A 1 168 ? -13.624 -9.224 28.806 1.00 90.69 168 GLN A N 1
ATOM 1360 C CA . GLN A 1 168 ? -13.165 -9.058 30.191 1.00 90.69 168 GLN A CA 1
ATOM 1361 C C . GLN A 1 168 ? -13.545 -7.689 30.773 1.00 90.69 168 GLN A C 1
ATOM 1363 O O . GLN A 1 168 ? -13.926 -7.602 31.938 1.00 90.69 168 GLN A O 1
ATOM 1368 N N . LEU A 1 169 ? -13.492 -6.631 29.957 1.00 88.69 169 LEU A N 1
ATOM 1369 C CA . LEU A 1 169 ? -13.983 -5.300 30.331 1.00 88.69 169 LEU A CA 1
ATOM 1370 C C . LEU A 1 169 ? -15.468 -5.313 30.708 1.00 88.69 169 LEU A C 1
ATOM 1372 O O . LEU A 1 169 ? -15.871 -4.710 31.701 1.00 88.69 169 LEU A O 1
ATOM 1376 N N . ARG A 1 170 ? -16.279 -6.018 29.916 1.00 90.81 170 ARG A N 1
ATOM 1377 C CA . ARG A 1 170 ? -17.705 -6.190 30.188 1.00 90.81 170 ARG A CA 1
ATOM 1378 C C . ARG A 1 170 ? -17.940 -6.956 31.489 1.00 90.81 170 ARG A C 1
ATOM 1380 O O . ARG A 1 170 ? -18.759 -6.536 32.297 1.00 90.81 170 ARG A O 1
ATOM 1387 N N . ASP A 1 171 ? -17.203 -8.040 31.708 1.00 90.25 171 ASP A N 1
ATOM 1388 C CA . ASP A 1 171 ? -17.324 -8.838 32.930 1.00 90.25 171 ASP A CA 1
ATOM 1389 C C . ASP A 1 171 ? -16.951 -8.025 34.180 1.00 90.25 171 ASP A C 1
ATOM 1391 O O . ASP A 1 171 ? -17.567 -8.192 35.233 1.00 90.25 171 ASP A O 1
ATOM 1395 N N . ALA A 1 172 ? -15.950 -7.142 34.080 1.00 86.88 172 ALA A N 1
ATOM 1396 C CA . ALA A 1 172 ? -15.571 -6.231 35.161 1.00 86.88 172 ALA A CA 1
ATOM 1397 C C . ALA A 1 172 ? -16.688 -5.219 35.472 1.00 86.88 172 ALA A C 1
ATOM 1399 O O . ALA A 1 172 ? -17.002 -4.991 36.640 1.00 86.88 172 ALA A O 1
ATOM 1400 N N . LEU A 1 173 ? -17.347 -4.685 34.437 1.00 87.62 173 LEU A N 1
ATOM 1401 C CA . LEU A 1 173 ? -18.516 -3.814 34.591 1.00 87.62 173 LEU A CA 1
ATOM 1402 C C . LEU A 1 173 ? -19.687 -4.514 35.279 1.00 87.62 173 LEU A C 1
ATOM 1404 O O . LEU A 1 173 ? -20.288 -3.950 36.190 1.00 87.62 173 LEU A O 1
ATOM 1408 N N . GLU A 1 174 ? -20.007 -5.740 34.862 1.00 88.31 174 GLU A N 1
ATOM 1409 C CA . GLU A 1 174 ? -21.125 -6.509 35.421 1.00 88.31 174 GLU A CA 1
ATOM 1410 C C . GLU A 1 174 ? -20.890 -6.893 36.893 1.00 88.31 174 GLU A C 1
ATOM 1412 O O . GLU A 1 174 ? -21.843 -7.005 37.664 1.00 88.31 174 GLU A O 1
ATOM 1417 N N . LYS A 1 175 ? -19.627 -7.052 37.308 1.00 86.31 175 LYS A N 1
ATOM 1418 C CA . LYS A 1 175 ? -19.252 -7.386 38.693 1.00 86.31 175 LYS A CA 1
ATOM 1419 C C . LYS A 1 175 ? -19.186 -6.179 39.631 1.00 86.31 175 LYS A C 1
ATOM 1421 O O . LYS A 1 175 ? -19.066 -6.381 40.838 1.00 86.31 175 LYS A O 1
ATOM 1426 N N . GLY A 1 176 ? -19.286 -4.955 39.111 1.00 67.56 176 GLY A N 1
ATOM 1427 C CA . GLY A 1 176 ? -19.317 -3.735 39.920 1.00 67.56 176 GLY A CA 1
ATOM 1428 C C . GLY A 1 176 ? -18.018 -3.426 40.672 1.00 67.56 176 GLY A C 1
ATOM 1429 O O . GLY A 1 176 ? -18.068 -2.716 41.676 1.00 67.56 176 GLY A O 1
ATOM 1430 N N . THR A 1 177 ? -16.888 -3.984 40.226 1.00 55.19 177 THR A N 1
ATOM 1431 C CA . THR A 1 177 ? -15.546 -3.684 40.758 1.00 55.19 177 THR A CA 1
ATOM 1432 C C . THR A 1 177 ? -15.016 -2.352 40.263 1.00 55.19 177 THR A C 1
ATOM 1434 O O . THR A 1 177 ? -15.194 -2.077 39.055 1.00 55.19 177 THR A O 1
#